Protein AF-A0A957IAJ5-F1 (afdb_monomer)

pLDDT: mean 85.22, std 12.96, range [49.59, 98.38]

Secondary structure (DSSP, 8-state):
-HHHHHHHHHHHHHHHHHHT-----------EEEEE-TTS-EEEEESS---EEE-STTHHHHHHHHS-GGGEEEE-GGGS---

Mean predicted aligned error: 12.77 Å

Solvent-accessible surface area (backbone atoms only — not comparable to full-atom values): 5391 Å² total; per-residue (Å²): 111,70,69,62,54,50,53,53,51,54,51,53,53,53,53,54,61,66,68,69,72,82,78,76,90,68,74,71,74,68,58,67,42,76,43,73,48,98,86,71,46,80,44,7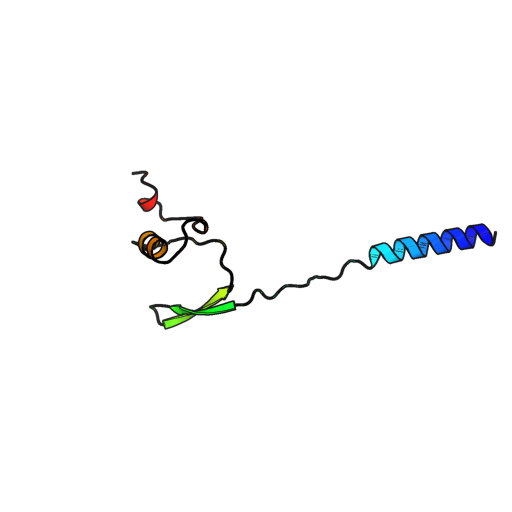8,40,61,65,74,79,76,69,41,67,32,69,63,93,61,34,48,61,57,42,61,76,77,52,66,69,89,29,57,77,46,65,47,68,85,76,69,74,78,125

Nearest PDB structures (foldseek):
  2etv-assembly1_A  TM=9.373E-01  e=7.779E-03  Thermotoga maritima MSB8

Foldseek 3Di:
DVVVVVVVVVVVVVVVVVVVPPDDPVPPPQDWDWDQDPVRDTDIDRPDQQADEQDDDCSVVVCVVPHDPNRYPYYDPVVVPPD

Sequence (83 aa):
MKQRSIIILLFVVLVLSVLSGCSTAGGRSAATVTVTDLLGREVAIPAAVERVVAIGPGALRLYVYAGNLDYVVGVEQMETGDV

Structure (mmCIF, N/CA/C/O backbone):
data_AF-A0A957IAJ5-F1
#
_entry.id   AF-A0A957IAJ5-F1
#
loop_
_atom_site.group_PDB
_atom_site.id
_atom_site.type_symbol
_atom_site.label_atom_id
_atom_site.label_alt_id
_atom_site.label_comp_id
_atom_site.label_asym_id
_atom_site.label_entity_id
_atom_site.label_seq_id
_atom_site.pdbx_PDB_ins_code
_atom_site.Cartn_x
_atom_site.Cartn_y
_atom_site.Cartn_z
_atom_site.occupancy
_atom_site.B_iso_or_equiv
_atom_site.auth_seq_id
_atom_site.auth_comp_id
_atom_site.auth_asym_id
_atom_site.auth_atom_id
_atom_site.pdbx_PDB_model_num
ATOM 1 N N . MET A 1 1 ? -15.562 -42.494 -49.905 1.00 55.44 1 MET A N 1
ATOM 2 C CA . MET A 1 1 ? -14.701 -42.640 -48.705 1.00 55.44 1 MET A CA 1
ATOM 3 C C . MET A 1 1 ? -13.679 -41.512 -48.571 1.00 55.44 1 MET A C 1
ATOM 5 O O . MET A 1 1 ? -13.673 -40.873 -47.533 1.00 55.44 1 MET A O 1
ATOM 9 N N . LYS A 1 2 ? -12.916 -41.181 -49.626 1.00 63.00 2 LYS A N 1
ATOM 10 C CA . LYS A 1 2 ? -11.878 -40.125 -49.613 1.00 63.00 2 LYS A CA 1
ATOM 11 C C . LYS A 1 2 ? -12.365 -38.740 -49.140 1.00 63.00 2 LYS A C 1
ATOM 13 O O . LYS A 1 2 ? -11.697 -38.106 -48.341 1.00 63.00 2 LYS A O 1
ATOM 18 N N . GLN A 1 3 ? -13.559 -38.305 -49.555 1.00 72.25 3 GLN A N 1
ATOM 19 C CA . GLN A 1 3 ? -14.097 -36.985 -49.181 1.00 72.25 3 GLN A CA 1
ATOM 20 C C . GLN A 1 3 ? -14.542 -36.879 -47.713 1.00 72.25 3 GLN A C 1
ATOM 22 O O . GLN A 1 3 ? -14.338 -35.850 -47.084 1.00 72.25 3 GLN A O 1
ATOM 27 N N . ARG A 1 4 ? -15.079 -37.962 -47.132 1.00 77.44 4 ARG A N 1
ATOM 28 C CA . ARG A 1 4 ? -15.450 -38.001 -45.707 1.00 77.44 4 ARG A CA 1
ATOM 29 C C . ARG A 1 4 ? -14.206 -38.010 -44.816 1.00 77.44 4 ARG A C 1
ATOM 31 O O . ARG A 1 4 ? -14.186 -37.334 -43.798 1.00 77.44 4 ARG A O 1
ATOM 38 N N . SER A 1 5 ? -13.147 -38.700 -45.245 1.00 77.62 5 SER A N 1
ATOM 39 C CA . SER A 1 5 ? -11.853 -38.705 -44.554 1.00 77.62 5 SER A CA 1
ATOM 40 C C . SER A 1 5 ? -11.165 -37.334 -44.566 1.00 77.62 5 SER A C 1
ATOM 42 O O . SER A 1 5 ? -10.574 -36.959 -43.562 1.00 77.62 5 SER A O 1
ATOM 44 N N . ILE A 1 6 ? -11.282 -36.560 -45.655 1.00 89.31 6 ILE A N 1
ATOM 45 C CA . ILE A 1 6 ? -10.728 -35.194 -45.743 1.00 89.31 6 ILE A CA 1
ATOM 46 C C . ILE A 1 6 ? -11.452 -34.237 -44.787 1.00 89.31 6 ILE A C 1
ATOM 48 O O . ILE A 1 6 ? -10.800 -33.459 -44.100 1.00 89.31 6 ILE A O 1
ATOM 52 N N . ILE A 1 7 ? -12.783 -34.323 -44.700 1.00 90.56 7 ILE A N 1
ATOM 53 C CA . ILE A 1 7 ? -13.582 -33.474 -43.799 1.00 90.56 7 ILE A CA 1
ATOM 54 C C . ILE A 1 7 ? -13.251 -33.774 -42.332 1.00 90.56 7 ILE A C 1
ATOM 56 O O . ILE A 1 7 ? -13.079 -32.851 -41.540 1.00 90.56 7 ILE A O 1
ATOM 60 N N . ILE A 1 8 ? -13.102 -35.054 -41.979 1.00 91.06 8 ILE A N 1
ATOM 61 C CA . ILE A 1 8 ? -12.716 -35.464 -40.622 1.00 91.06 8 ILE A CA 1
ATOM 62 C C . ILE A 1 8 ? -11.309 -34.953 -40.285 1.00 91.06 8 ILE A C 1
ATOM 64 O O . ILE A 1 8 ? -11.103 -34.413 -39.203 1.00 91.06 8 ILE A O 1
ATOM 68 N N . LEU A 1 9 ? -10.358 -35.050 -41.220 1.00 91.25 9 LEU A N 1
ATOM 69 C CA . LEU A 1 9 ? -8.999 -34.538 -41.027 1.00 91.25 9 LEU A CA 1
ATOM 70 C C . LEU A 1 9 ? -8.986 -33.014 -40.808 1.00 91.25 9 LEU A C 1
ATOM 72 O O . LEU A 1 9 ? -8.327 -32.535 -39.889 1.00 91.25 9 LEU A O 1
ATOM 76 N N . LEU A 1 10 ? -9.751 -32.261 -41.603 1.00 90.56 10 LEU A N 1
ATOM 77 C CA . LEU A 1 10 ? -9.887 -30.804 -41.471 1.00 90.56 10 LEU A CA 1
ATOM 78 C C . LEU A 1 10 ? -10.488 -30.396 -40.120 1.00 90.56 10 LEU A C 1
ATOM 80 O O . LEU A 1 10 ? -10.016 -29.449 -39.495 1.00 90.56 10 LEU A O 1
ATOM 84 N N . PHE A 1 11 ? -11.493 -31.135 -39.648 1.00 90.50 11 PHE A N 1
ATOM 85 C CA . PHE A 1 11 ? -12.125 -30.882 -38.355 1.00 90.50 11 PHE A CA 1
ATOM 86 C C . PHE A 1 11 ? -11.174 -31.166 -37.183 1.00 90.50 11 PHE A C 1
ATOM 88 O O . PHE A 1 11 ? -11.109 -30.390 -36.234 1.00 90.50 11 PHE A O 1
ATOM 95 N N . VAL A 1 12 ? -10.374 -32.234 -37.272 1.00 91.25 12 VAL A N 1
ATOM 96 C CA . VAL A 1 12 ? -9.365 -32.573 -36.255 1.00 91.25 12 VAL A CA 1
ATOM 97 C C . VAL A 1 12 ? -8.262 -31.511 -36.183 1.00 91.25 12 VAL A C 1
ATOM 99 O O . VAL A 1 12 ? -7.880 -31.108 -35.087 1.00 91.25 12 VAL A O 1
ATOM 102 N N . VAL A 1 13 ? -7.791 -31.003 -37.327 1.00 90.12 13 VAL A N 1
ATOM 103 C CA . VAL A 1 13 ? -6.793 -29.916 -37.379 1.00 90.12 13 VAL A CA 1
ATOM 104 C C . VAL A 1 13 ? -7.347 -28.615 -36.790 1.00 90.12 13 VAL A C 1
ATOM 106 O O . VAL A 1 13 ? -6.655 -27.950 -36.021 1.00 90.12 13 VAL A O 1
ATOM 109 N N . LEU A 1 14 ? -8.607 -28.279 -37.088 1.00 87.56 14 LEU A N 1
ATOM 110 C CA . LEU A 1 14 ? -9.282 -27.115 -36.510 1.00 87.56 14 LEU A CA 1
ATOM 111 C C . LEU A 1 14 ? -9.364 -27.226 -34.981 1.00 87.56 14 LEU A C 1
ATOM 113 O O . LEU A 1 14 ? -8.998 -26.287 -34.281 1.00 87.56 14 LEU A O 1
ATOM 117 N N . VAL A 1 15 ? -9.771 -28.381 -34.450 1.00 86.44 15 VAL A N 1
ATOM 118 C CA . VAL A 1 15 ? -9.854 -28.601 -32.998 1.00 86.44 15 VAL A CA 1
ATOM 119 C C . VAL A 1 15 ? -8.471 -28.511 -32.345 1.00 86.44 15 VAL A C 1
ATOM 121 O O . VAL A 1 15 ? -8.319 -27.807 -31.352 1.00 86.44 15 VAL A O 1
ATOM 124 N N . LEU A 1 16 ? -7.438 -29.124 -32.932 1.00 81.75 16 LEU A N 1
ATOM 125 C CA . LEU A 1 16 ? -6.061 -29.040 -32.424 1.00 81.75 16 LEU A CA 1
ATOM 126 C C . LEU A 1 16 ? -5.532 -27.596 -32.379 1.00 81.75 16 LEU A C 1
ATOM 128 O O . LEU A 1 16 ? -4.833 -2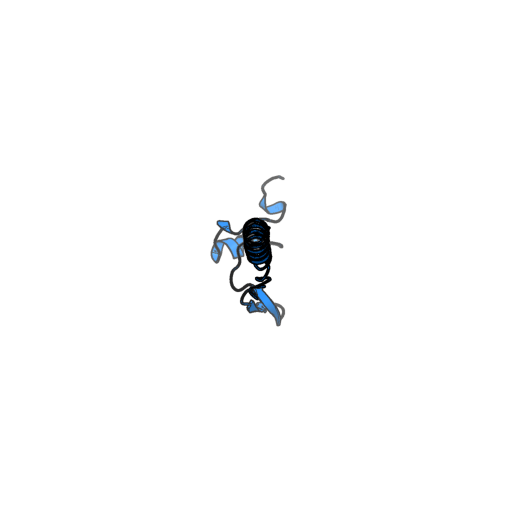7.237 -31.434 1.00 81.75 16 LEU A O 1
ATOM 132 N N . SER A 1 17 ? -5.910 -26.752 -33.344 1.00 77.06 17 SER A N 1
ATOM 133 C CA . SER A 1 17 ? -5.500 -25.341 -33.369 1.00 77.06 17 SER A CA 1
ATOM 134 C C . SER A 1 17 ? -6.108 -24.503 -32.236 1.00 77.06 17 SER A C 1
ATOM 136 O O . SER A 1 17 ? -5.459 -23.581 -31.745 1.00 77.06 17 SER A O 1
ATOM 138 N N . VAL A 1 18 ? -7.307 -24.857 -31.757 1.00 76.75 18 VAL A N 1
ATOM 139 C CA . VAL A 1 18 ? -7.972 -24.168 -30.635 1.00 76.75 18 VAL A CA 1
ATOM 140 C C . VAL A 1 18 ? -7.360 -24.570 -29.284 1.00 76.75 18 VAL A C 1
ATOM 142 O O . VAL A 1 18 ? -7.351 -23.769 -28.352 1.00 76.75 18 VAL A O 1
ATOM 145 N N . LEU A 1 19 ? -6.781 -25.774 -29.172 1.00 70.81 19 LEU A N 1
ATOM 146 C CA . LEU A 1 19 ? -6.123 -26.238 -27.941 1.00 70.81 19 LEU A CA 1
ATOM 147 C C . LEU A 1 19 ? -4.672 -25.741 -27.765 1.00 70.81 19 LEU A C 1
ATOM 149 O O . LEU A 1 19 ? -4.143 -25.823 -26.658 1.00 70.81 19 LEU A O 1
ATOM 153 N N . SER A 1 20 ? -4.030 -25.170 -28.791 1.00 68.69 20 SER A N 1
ATOM 154 C CA . SER A 1 20 ? -2.674 -24.589 -28.683 1.00 68.69 20 SER A CA 1
ATOM 155 C C . SER A 1 20 ? -2.627 -23.185 -28.052 1.00 68.69 20 SER A C 1
ATOM 157 O O . SER A 1 20 ? -1.559 -22.584 -27.978 1.00 68.69 20 SER A O 1
ATOM 159 N N . GLY A 1 21 ? -3.754 -22.657 -27.564 1.00 62.28 21 GLY A N 1
ATOM 160 C CA . GLY A 1 21 ? -3.867 -21.309 -26.991 1.00 62.28 21 GLY A CA 1
ATOM 161 C C . GLY A 1 21 ? -3.517 -21.160 -25.503 1.00 62.28 21 GLY A C 1
ATOM 162 O O . GLY A 1 21 ? -3.867 -20.141 -24.916 1.00 62.28 21 GLY A O 1
ATOM 163 N N . CYS A 1 22 ? -2.861 -22.132 -24.861 1.00 65.44 22 CYS A N 1
ATOM 164 C CA . CYS A 1 22 ? -2.521 -22.045 -23.436 1.00 65.44 22 CYS A CA 1
ATOM 165 C C . CYS A 1 22 ? -1.030 -21.753 -23.220 1.00 65.44 22 CYS A C 1
ATOM 167 O O . CYS A 1 22 ? -0.277 -22.601 -22.747 1.00 65.44 22 CYS A O 1
ATOM 169 N N . SER A 1 23 ? -0.588 -20.539 -23.548 1.00 65.00 23 SER A N 1
ATOM 170 C CA . SER A 1 23 ? 0.721 -20.057 -23.098 1.00 65.00 23 SER A CA 1
ATOM 171 C C . SER A 1 23 ? 0.779 -18.537 -22.986 1.00 65.00 23 SER A C 1
ATOM 173 O O . SER A 1 23 ? 1.371 -17.866 -23.823 1.00 65.00 23 SER A O 1
ATOM 175 N N . THR A 1 24 ? 0.248 -18.009 -21.887 1.00 54.53 24 THR A N 1
ATOM 176 C CA . THR A 1 24 ? 0.923 -16.932 -21.154 1.00 54.53 24 THR A CA 1
ATOM 177 C C . THR A 1 24 ? 0.670 -17.122 -19.660 1.00 54.53 24 THR A C 1
ATOM 179 O O . THR A 1 24 ? -0.079 -16.372 -19.041 1.00 54.53 24 THR A O 1
ATOM 182 N N . ALA A 1 25 ? 1.398 -18.052 -19.036 1.00 54.34 25 ALA A N 1
ATOM 183 C CA . ALA A 1 25 ? 1.897 -17.801 -17.683 1.00 54.34 25 ALA A CA 1
ATOM 184 C C . ALA A 1 25 ? 2.986 -16.711 -17.776 1.00 54.34 25 ALA A C 1
ATOM 186 O O . ALA A 1 25 ? 4.145 -16.910 -17.431 1.00 54.34 25 ALA A O 1
ATOM 187 N N . GLY A 1 26 ? 2.620 -15.557 -18.341 1.00 49.59 26 GLY A N 1
ATOM 188 C CA . GLY A 1 26 ? 3.415 -14.348 -18.308 1.00 49.59 26 GLY A CA 1
ATOM 189 C C . GLY A 1 26 ? 3.217 -13.770 -16.926 1.00 49.59 26 GLY A C 1
ATOM 190 O O . GLY A 1 26 ? 2.429 -12.841 -16.754 1.00 49.59 26 GLY A O 1
ATOM 191 N N . GLY A 1 27 ? 3.884 -14.367 -15.939 1.00 53.91 27 GLY A N 1
ATOM 192 C CA . GLY A 1 27 ? 4.130 -13.705 -14.674 1.00 53.91 27 GLY A CA 1
ATOM 193 C C . GLY A 1 27 ? 4.888 -12.433 -15.009 1.00 53.91 27 GLY A C 1
ATOM 194 O O . GLY A 1 27 ? 6.106 -12.456 -15.165 1.00 53.91 27 GLY A O 1
ATOM 195 N N . ARG A 1 28 ? 4.157 -11.332 -15.213 1.00 57.97 28 ARG A N 1
ATOM 196 C CA . ARG A 1 28 ? 4.736 -9.998 -15.177 1.00 57.97 28 ARG A CA 1
ATOM 197 C C . ARG A 1 28 ? 5.365 -9.926 -13.800 1.00 57.97 28 ARG A C 1
ATOM 199 O O . ARG A 1 28 ? 4.642 -9.831 -12.813 1.00 57.97 28 ARG A O 1
ATOM 206 N N . SER A 1 29 ? 6.684 -10.084 -13.731 1.00 60.19 29 SER A N 1
ATOM 207 C CA . SER A 1 29 ? 7.427 -9.723 -12.536 1.00 60.19 29 SER A CA 1
ATOM 208 C C . SER A 1 29 ? 7.077 -8.259 -12.319 1.00 60.19 29 SER A C 1
ATOM 210 O O . SER A 1 29 ? 7.449 -7.408 -13.129 1.00 60.19 29 SER A O 1
ATOM 212 N N . ALA A 1 30 ? 6.183 -8.000 -11.363 1.00 72.19 30 ALA A N 1
ATOM 213 C CA . ALA A 1 30 ? 5.773 -6.648 -11.053 1.00 72.19 30 ALA A CA 1
ATOM 214 C C . ALA A 1 30 ? 7.063 -5.914 -10.708 1.00 72.19 30 ALA A C 1
ATOM 216 O O . ALA A 1 30 ? 7.805 -6.379 -9.844 1.00 72.19 30 ALA A O 1
ATOM 217 N N . ALA A 1 31 ? 7.369 -4.845 -11.448 1.00 90.00 31 ALA A N 1
ATOM 218 C CA . ALA A 1 31 ? 8.564 -4.058 -11.190 1.00 90.00 31 ALA A CA 1
ATOM 219 C C . ALA A 1 31 ? 8.596 -3.723 -9.697 1.00 90.00 31 ALA A C 1
ATOM 221 O O . ALA A 1 31 ? 7.559 -3.374 -9.138 1.00 90.00 31 ALA A O 1
ATOM 222 N N . THR A 1 32 ? 9.744 -3.885 -9.050 1.00 95.25 32 THR A N 1
ATOM 223 C CA . THR A 1 32 ? 9.905 -3.619 -7.619 1.00 95.25 32 THR A CA 1
ATOM 224 C C . THR A 1 32 ? 10.753 -2.378 -7.401 1.00 95.25 32 THR A C 1
ATOM 226 O O . THR A 1 32 ? 11.677 -2.114 -8.169 1.00 95.25 32 THR A O 1
ATOM 229 N N . VAL A 1 33 ? 10.473 -1.656 -6.323 1.00 96.25 33 VAL A N 1
ATOM 230 C CA . VAL A 1 33 ? 11.310 -0.573 -5.801 1.00 96.25 33 VAL A CA 1
ATOM 231 C C . VAL A 1 33 ? 11.768 -0.971 -4.406 1.00 96.25 33 VAL A C 1
ATOM 233 O O . VAL A 1 33 ? 10.969 -1.465 -3.612 1.00 96.25 33 VAL A O 1
ATOM 236 N N . THR A 1 34 ? 13.048 -0.762 -4.111 1.00 97.50 34 THR A N 1
ATOM 237 C CA . THR A 1 34 ? 13.589 -0.936 -2.762 1.00 97.50 34 THR A CA 1
ATOM 238 C C . THR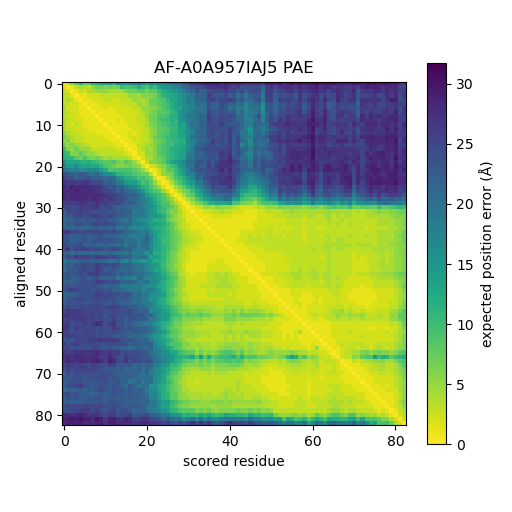 A 1 34 ? 13.590 0.404 -2.042 1.00 97.50 34 THR A C 1
ATOM 240 O O . THR A 1 34 ? 14.030 1.408 -2.601 1.00 97.50 34 THR A O 1
ATOM 243 N N . VAL A 1 35 ? 13.083 0.417 -0.812 1.00 96.12 35 VAL A N 1
ATOM 244 C CA . VAL A 1 35 ? 13.044 1.588 0.066 1.00 96.12 35 VAL A CA 1
ATOM 245 C C . VAL A 1 35 ? 13.768 1.247 1.362 1.00 96.12 35 VAL A C 1
ATOM 247 O O . VAL A 1 35 ? 13.484 0.216 1.971 1.00 96.12 35 VAL A O 1
ATOM 250 N N . THR A 1 36 ? 14.667 2.123 1.803 1.00 97.81 36 THR A N 1
ATOM 251 C CA . THR A 1 36 ? 15.244 2.065 3.148 1.00 97.81 36 THR A CA 1
ATOM 252 C C . THR A 1 36 ? 14.276 2.705 4.138 1.00 97.81 36 THR A C 1
ATOM 254 O O . THR A 1 36 ? 13.915 3.874 3.983 1.00 97.81 36 THR A O 1
ATOM 257 N N . ASP A 1 37 ? 13.836 1.966 5.152 1.00 95.19 37 ASP A N 1
ATOM 258 C CA . ASP A 1 37 ? 12.946 2.515 6.176 1.00 95.19 37 ASP A CA 1
ATOM 259 C C . ASP A 1 37 ? 13.696 3.211 7.327 1.00 95.19 37 ASP A C 1
ATOM 261 O O . ASP A 1 37 ? 14.925 3.264 7.374 1.00 95.19 37 ASP A O 1
ATOM 265 N N . LEU A 1 38 ? 12.944 3.739 8.297 1.00 92.56 38 LEU A N 1
ATOM 266 C CA . LEU A 1 38 ? 13.509 4.451 9.450 1.00 92.56 38 LEU A CA 1
ATOM 267 C C . LEU A 1 38 ? 14.335 3.560 10.394 1.00 92.56 38 LEU A C 1
ATOM 269 O O . LEU A 1 38 ? 15.074 4.085 11.223 1.00 92.56 38 LEU A O 1
ATOM 273 N N . LEU A 1 39 ? 14.217 2.234 10.288 1.00 96.75 39 LEU A N 1
ATOM 274 C CA . LEU A 1 39 ? 15.022 1.273 11.044 1.00 96.75 39 LEU A CA 1
ATOM 275 C C . LEU A 1 39 ? 16.264 0.819 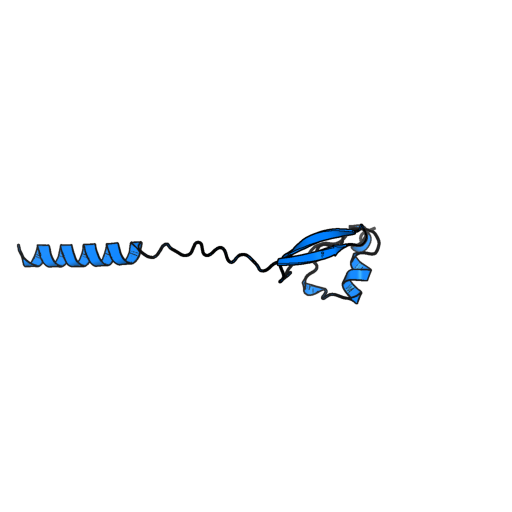10.257 1.00 96.75 39 LEU A C 1
ATOM 277 O O . LEU A 1 39 ? 17.001 -0.044 10.734 1.00 96.75 39 LEU A O 1
ATOM 281 N N . GLY A 1 40 ? 16.501 1.380 9.066 1.00 98.00 40 GLY A N 1
ATOM 282 C CA . GLY A 1 40 ? 17.621 1.027 8.196 1.00 98.00 40 GLY A CA 1
ATOM 283 C C . GLY A 1 40 ? 17.430 -0.290 7.443 1.00 98.00 40 GLY A C 1
ATOM 284 O O . GLY A 1 40 ? 18.408 -0.868 6.971 1.00 98.00 40 GLY A O 1
ATOM 285 N N . ARG A 1 41 ? 16.198 -0.806 7.351 1.00 98.38 41 ARG A N 1
ATOM 286 C CA . ARG A 1 41 ? 15.901 -2.033 6.599 1.00 98.38 41 ARG A CA 1
ATOM 287 C C . ARG A 1 41 ? 15.689 -1.699 5.128 1.00 98.38 41 ARG A C 1
ATOM 289 O O . ARG A 1 41 ? 14.960 -0.766 4.817 1.00 98.38 41 ARG A O 1
ATOM 296 N N . GLU A 1 42 ? 16.241 -2.520 4.242 1.00 98.31 42 GLU A N 1
ATOM 297 C CA . GLU A 1 42 ? 15.957 -2.482 2.805 1.00 98.31 42 GLU A CA 1
ATOM 298 C C . GLU A 1 42 ? 14.693 -3.298 2.507 1.00 98.31 42 GLU A C 1
ATOM 300 O O . GLU A 1 42 ? 14.690 -4.527 2.625 1.00 98.31 42 GLU A O 1
ATOM 305 N N . VAL A 1 43 ? 13.606 -2.624 2.136 1.00 97.25 43 VAL A N 1
ATOM 306 C CA . VAL A 1 43 ? 12.303 -3.251 1.883 1.00 97.25 43 VAL A CA 1
ATOM 307 C C . VAL A 1 43 ? 11.952 -3.127 0.404 1.00 97.25 43 VAL A C 1
ATOM 309 O O . VAL A 1 43 ? 11.753 -2.027 -0.103 1.00 97.25 43 VAL A O 1
ATOM 312 N N . ALA A 1 44 ? 11.852 -4.261 -0.292 1.00 96.50 44 ALA A N 1
ATOM 313 C CA . ALA A 1 44 ? 11.386 -4.310 -1.675 1.00 96.50 44 ALA A CA 1
ATOM 314 C C . ALA A 1 44 ? 9.852 -4.376 -1.727 1.00 96.50 44 ALA A C 1
ATOM 316 O O . ALA A 1 44 ? 9.243 -5.290 -1.169 1.00 96.50 44 ALA A O 1
ATOM 317 N N . ILE A 1 45 ? 9.235 -3.429 -2.429 1.00 95.06 45 ILE A N 1
ATOM 318 C CA . ILE A 1 45 ? 7.787 -3.361 -2.660 1.00 95.06 45 ILE A CA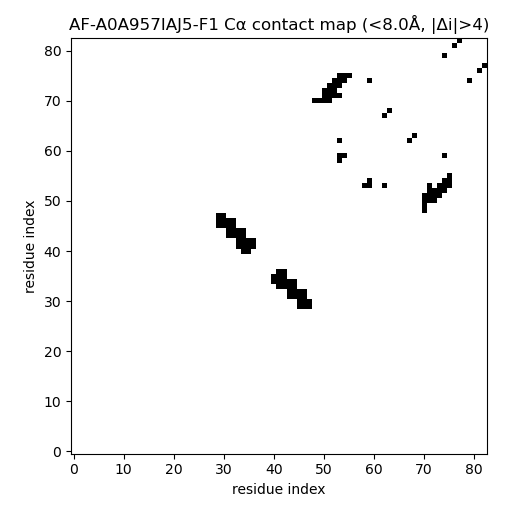 1
ATOM 319 C C . ILE A 1 45 ? 7.485 -3.307 -4.162 1.00 95.06 45 ILE A C 1
ATOM 321 O O . ILE A 1 45 ? 8.356 -2.921 -4.944 1.00 95.06 45 ILE A O 1
ATOM 325 N N . PRO A 1 46 ? 6.267 -3.661 -4.606 1.00 94.06 46 PRO A N 1
ATOM 326 C CA . PRO A 1 46 ? 5.840 -3.384 -5.973 1.00 94.06 46 PRO A CA 1
ATOM 327 C C . PRO A 1 46 ? 5.938 -1.885 -6.287 1.00 94.06 46 PRO A C 1
ATOM 329 O O . PRO A 1 46 ? 5.558 -1.045 -5.475 1.00 94.06 46 PRO A O 1
ATOM 332 N N . ALA A 1 47 ? 6.413 -1.549 -7.482 1.00 92.44 47 ALA A N 1
ATOM 333 C CA . ALA A 1 47 ? 6.533 -0.178 -7.973 1.00 92.44 47 ALA A CA 1
ATOM 334 C C . ALA A 1 47 ? 5.165 0.500 -8.131 1.00 92.44 47 ALA A C 1
ATOM 336 O O . ALA A 1 47 ? 5.059 1.716 -8.004 1.00 92.44 47 ALA A O 1
ATOM 337 N N . ALA A 1 48 ? 4.122 -0.288 -8.404 1.00 91.81 48 ALA A N 1
ATOM 338 C CA . ALA A 1 48 ? 2.737 0.157 -8.424 1.00 91.81 48 ALA A CA 1
ATOM 339 C C . ALA A 1 48 ? 2.011 -0.390 -7.187 1.00 91.81 48 ALA A C 1
ATOM 341 O O . ALA A 1 48 ? 1.875 -1.605 -7.030 1.00 91.81 48 ALA A O 1
ATOM 342 N N . VAL A 1 49 ? 1.553 0.510 -6.316 1.00 91.12 49 VAL A N 1
ATOM 343 C CA . VAL A 1 49 ? 0.798 0.184 -5.100 1.00 91.12 49 VAL A CA 1
ATOM 344 C C . VAL A 1 49 ? -0.661 0.573 -5.303 1.00 91.12 49 VAL A C 1
ATOM 346 O O . VAL A 1 49 ? -0.953 1.706 -5.664 1.00 91.12 49 VAL A O 1
ATOM 349 N N . GLU A 1 50 ? -1.568 -0.365 -5.042 1.00 92.50 50 GLU A N 1
ATOM 350 C CA . GLU A 1 50 ? -3.018 -0.161 -5.190 1.00 92.50 50 GLU A CA 1
ATOM 351 C C . GLU A 1 50 ? -3.765 -0.185 -3.851 1.00 92.50 50 GLU A C 1
ATOM 353 O O . GLU A 1 50 ? -4.936 0.174 -3.787 1.00 92.50 50 GLU A O 1
ATOM 358 N N . ARG A 1 51 ? -3.123 -0.663 -2.778 1.00 94.62 51 ARG A N 1
ATOM 359 C CA . ARG A 1 51 ? -3.753 -0.849 -1.466 1.00 94.62 51 ARG A CA 1
ATOM 360 C C . ARG A 1 51 ? -2.748 -0.636 -0.345 1.00 94.62 51 ARG A C 1
ATOM 362 O O . ARG A 1 51 ? -1.646 -1.183 -0.396 1.00 94.62 51 ARG A O 1
ATOM 369 N N . VAL A 1 52 ? -3.153 0.107 0.677 1.00 94.12 52 VAL A N 1
ATOM 370 C CA . VAL A 1 52 ? -2.348 0.452 1.851 1.00 94.12 52 VAL A CA 1
ATOM 371 C C . VAL A 1 52 ? -3.165 0.231 3.119 1.00 94.12 52 VAL A C 1
ATOM 373 O O . VAL A 1 52 ? -4.358 0.526 3.167 1.00 94.12 52 VAL A O 1
ATOM 376 N N . VAL A 1 53 ? -2.507 -0.277 4.160 1.00 95.56 53 VAL A N 1
ATOM 377 C CA . VAL A 1 53 ? -3.046 -0.331 5.522 1.00 95.56 53 VAL A CA 1
ATOM 378 C C . VAL A 1 53 ? -2.150 0.533 6.400 1.00 95.56 53 VAL A C 1
ATOM 380 O O . VAL A 1 53 ? -0.938 0.319 6.437 1.00 95.56 53 VAL A O 1
ATOM 383 N N . ALA A 1 54 ? -2.731 1.518 7.079 1.00 94.00 54 ALA A N 1
ATOM 384 C CA . ALA A 1 54 ? -1.989 2.421 7.951 1.00 94.00 54 ALA A CA 1
ATOM 385 C C . ALA A 1 54 ? -2.038 1.911 9.399 1.00 94.00 54 ALA A C 1
ATOM 387 O O . ALA A 1 54 ? -3.077 1.996 10.050 1.00 94.00 54 ALA A O 1
ATOM 388 N N . ILE A 1 55 ? -0.915 1.369 9.881 1.00 94.25 55 ILE A N 1
ATOM 389 C CA . ILE A 1 55 ? -0.800 0.696 11.186 1.00 94.25 55 ILE A CA 1
ATOM 390 C C . ILE A 1 55 ? 0.125 1.487 12.108 1.00 94.25 55 ILE A C 1
ATOM 392 O O . ILE A 1 55 ? 1.196 1.935 11.690 1.00 94.25 55 ILE A O 1
ATOM 396 N N . GLY A 1 56 ? -0.267 1.601 13.374 1.00 91.00 56 GLY A N 1
ATOM 397 C CA . GLY A 1 56 ? 0.479 2.312 14.402 1.00 91.00 56 GLY A CA 1
ATOM 398 C C . GLY A 1 56 ? 0.080 3.784 14.579 1.00 91.00 56 GLY A C 1
ATOM 399 O O . GLY A 1 56 ? -0.569 4.396 13.724 1.00 91.00 56 GLY A O 1
ATOM 400 N N . PRO A 1 57 ? 0.480 4.381 15.714 1.00 87.38 57 PRO A N 1
ATOM 401 C CA . PRO A 1 57 ? 0.028 5.704 16.120 1.00 87.38 57 PRO A CA 1
ATOM 402 C C . PRO A 1 57 ? 0.449 6.773 15.110 1.00 87.38 57 PRO A C 1
ATOM 404 O O . PRO A 1 57 ? 1.634 6.993 14.860 1.00 87.38 57 PRO A O 1
ATOM 407 N N . GLY A 1 58 ? -0.538 7.465 14.540 1.00 88.75 58 GLY A N 1
ATOM 408 C CA . GLY A 1 58 ? -0.308 8.552 13.590 1.00 88.75 58 GLY A CA 1
ATOM 409 C C . GLY A 1 58 ? 0.120 8.112 12.187 1.00 88.75 58 GLY A C 1
ATOM 410 O O . GLY A 1 58 ? 0.335 8.985 11.347 1.00 88.75 58 GLY A O 1
ATOM 411 N N . ALA A 1 59 ? 0.198 6.808 11.897 1.00 92.62 59 ALA A N 1
ATOM 412 C CA . ALA A 1 59 ? 0.541 6.316 10.563 1.00 92.62 59 ALA A CA 1
ATOM 413 C C . ALA A 1 59 ? -0.468 6.784 9.508 1.00 92.62 59 ALA A C 1
ATOM 415 O O . ALA A 1 59 ? -0.066 7.252 8.443 1.00 92.62 59 ALA A O 1
ATOM 416 N N . LEU A 1 60 ? -1.769 6.746 9.832 1.00 93.50 60 LEU A N 1
ATOM 417 C CA . LEU A 1 60 ? -2.816 7.243 8.939 1.00 93.50 60 LEU A CA 1
ATOM 418 C C . LEU A 1 60 ? -2.609 8.727 8.638 1.00 93.50 60 LEU A C 1
ATOM 420 O O . LEU A 1 60 ? -2.560 9.112 7.477 1.00 93.50 60 LEU A O 1
ATOM 424 N N . ARG A 1 61 ? -2.388 9.549 9.670 1.00 92.19 61 ARG A N 1
ATOM 425 C CA . ARG A 1 61 ? -2.124 10.988 9.522 1.00 92.19 61 ARG A CA 1
ATOM 426 C C . ARG A 1 61 ? -0.941 11.270 8.595 1.00 92.19 61 ARG A C 1
ATOM 428 O O . ARG A 1 61 ? -1.055 12.115 7.714 1.00 92.19 61 ARG A O 1
ATOM 435 N N . LEU A 1 62 ? 0.178 10.566 8.784 1.00 91.88 62 LEU A N 1
ATOM 436 C CA . LEU A 1 62 ? 1.358 10.713 7.926 1.00 91.88 62 LEU A CA 1
ATOM 437 C C . LEU A 1 62 ? 1.057 10.301 6.482 1.00 91.88 62 LEU A C 1
ATOM 439 O O . LEU A 1 62 ? 1.477 10.988 5.552 1.00 91.88 62 LEU A O 1
ATOM 443 N N . TYR A 1 63 ? 0.298 9.219 6.298 1.00 92.56 63 TYR A N 1
ATOM 444 C CA . TYR A 1 63 ? -0.124 8.775 4.977 1.00 92.56 63 TYR A CA 1
ATOM 445 C C . TYR A 1 63 ? -1.005 9.816 4.280 1.00 92.56 63 TYR A C 1
ATOM 447 O O . TYR A 1 63 ? -0.734 10.149 3.133 1.00 92.56 63 TYR A O 1
ATOM 455 N N . VAL A 1 64 ? -2.002 10.388 4.966 1.00 90.19 64 VAL A N 1
ATOM 456 C CA . VAL A 1 64 ? -2.903 11.401 4.382 1.00 90.19 64 VAL A CA 1
ATOM 457 C C . VAL A 1 64 ? -2.142 12.639 3.889 1.00 90.19 64 VAL A C 1
ATOM 459 O O . VAL A 1 64 ? -2.556 13.265 2.920 1.00 90.19 64 VAL A O 1
ATOM 462 N N . TYR A 1 65 ? -1.022 13.002 4.521 1.00 9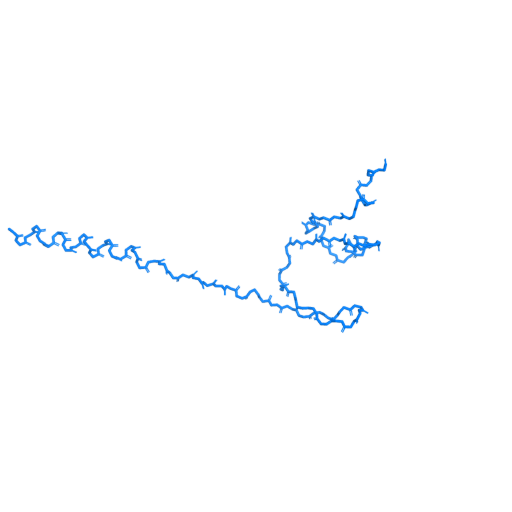1.12 65 TYR A N 1
ATOM 463 C CA . TYR A 1 65 ? -0.233 14.165 4.098 1.00 91.12 65 TYR A CA 1
ATOM 464 C C . TYR A 1 65 ? 0.533 13.952 2.792 1.00 91.12 65 TYR A C 1
ATOM 466 O O . TYR A 1 65 ? 0.743 14.908 2.049 1.00 91.12 65 TYR A O 1
ATOM 474 N N . ALA A 1 66 ? 0.987 12.728 2.534 1.00 84.56 66 ALA A N 1
ATOM 475 C CA . ALA A 1 66 ? 1.876 12.422 1.414 1.00 84.56 66 ALA A CA 1
ATOM 476 C C . ALA A 1 66 ? 1.207 11.590 0.307 1.00 84.56 66 ALA A C 1
ATOM 478 O O . ALA A 1 66 ? 1.695 11.567 -0.822 1.00 84.56 66 ALA A O 1
ATOM 479 N N . GLY A 1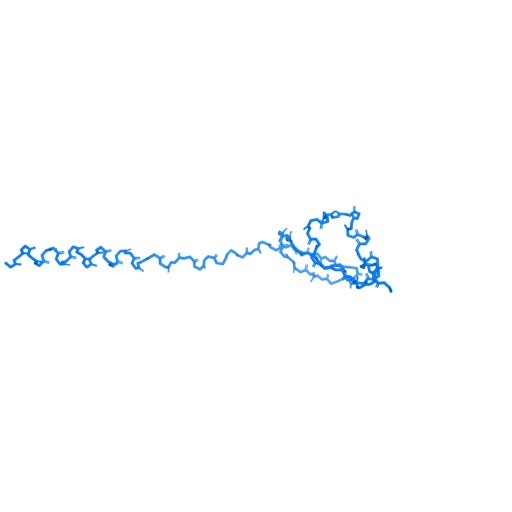 67 ? 0.135 10.873 0.637 1.00 81.62 67 GLY A N 1
ATOM 480 C CA . GLY A 1 67 ? -0.506 9.867 -0.201 1.00 81.62 67 GLY A CA 1
ATOM 481 C C . GLY A 1 67 ? -1.924 10.236 -0.629 1.00 81.62 67 GLY A C 1
ATOM 482 O O . GLY A 1 67 ? -2.467 11.278 -0.271 1.00 81.62 67 GLY A O 1
ATOM 483 N N . ASN A 1 68 ? -2.531 9.343 -1.411 1.00 85.19 68 ASN A N 1
ATOM 484 C CA . ASN A 1 68 ? -3.930 9.439 -1.815 1.00 85.19 68 ASN A CA 1
ATOM 485 C C . ASN A 1 68 ? -4.784 8.496 -0.952 1.00 85.19 68 ASN A C 1
ATOM 487 O O . ASN A 1 68 ? -4.510 7.298 -0.889 1.00 85.19 68 ASN A O 1
ATOM 491 N N . LEU A 1 69 ? -5.839 9.031 -0.332 1.00 88.50 69 LEU A N 1
ATOM 492 C CA . LEU A 1 69 ? -6.791 8.281 0.490 1.00 88.50 69 LEU A CA 1
ATOM 493 C C . LEU 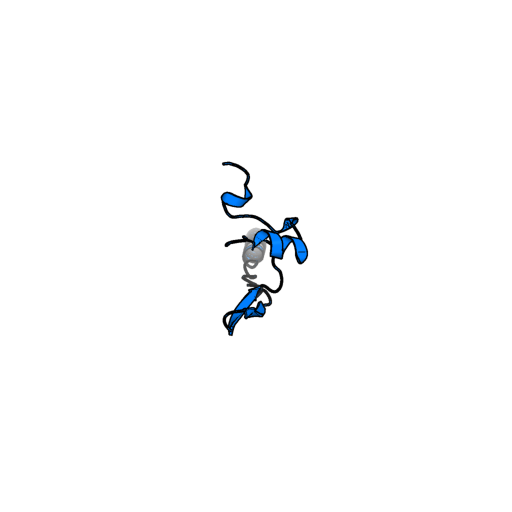A 1 69 ? -7.457 7.110 -0.244 1.00 88.50 69 LEU A C 1
ATOM 495 O O . LEU A 1 69 ? -7.790 6.125 0.409 1.00 88.50 69 LEU A O 1
ATOM 499 N N . ASP A 1 70 ? -7.586 7.170 -1.571 1.00 91.81 70 ASP A N 1
ATOM 500 C CA . ASP A 1 70 ? -8.231 6.121 -2.376 1.00 91.81 70 ASP A CA 1
ATOM 501 C C . ASP A 1 70 ? -7.553 4.745 -2.254 1.00 91.81 70 ASP A C 1
ATOM 503 O O . ASP A 1 70 ? -8.180 3.715 -2.496 1.00 91.81 70 ASP A O 1
ATOM 507 N N . TYR A 1 71 ? -6.272 4.706 -1.875 1.00 93.38 71 TYR A N 1
ATOM 508 C CA . TYR A 1 71 ? -5.542 3.452 -1.692 1.00 93.38 71 TYR A CA 1
ATOM 509 C C . TYR A 1 71 ? -5.694 2.866 -0.283 1.00 93.38 71 TYR A C 1
ATOM 511 O O . TYR A 1 71 ? -5.267 1.732 -0.054 1.00 93.38 71 TYR A O 1
ATOM 519 N N . VAL A 1 72 ? -6.244 3.603 0.688 1.00 94.56 72 VAL A N 1
ATOM 520 C CA . VAL A 1 72 ? -6.353 3.114 2.068 1.00 94.56 72 VAL A CA 1
ATOM 521 C C . VAL A 1 72 ? -7.487 2.102 2.163 1.00 94.56 72 VAL A C 1
ATOM 523 O O . VAL A 1 72 ? -8.654 2.430 1.983 1.00 94.56 72 VAL A O 1
ATOM 526 N N . VAL A 1 73 ? -7.137 0.862 2.498 1.00 96.50 73 VAL A N 1
ATOM 527 C CA . VAL A 1 73 ? -8.098 -0.241 2.669 1.00 96.50 73 VAL A CA 1
ATOM 528 C C . VAL A 1 73 ? -8.199 -0.726 4.115 1.00 96.50 73 VAL A C 1
ATOM 530 O O . VAL A 1 73 ? -8.946 -1.659 4.398 1.00 96.50 73 VAL A O 1
ATOM 533 N N . GLY A 1 74 ? -7.448 -0.116 5.035 1.00 94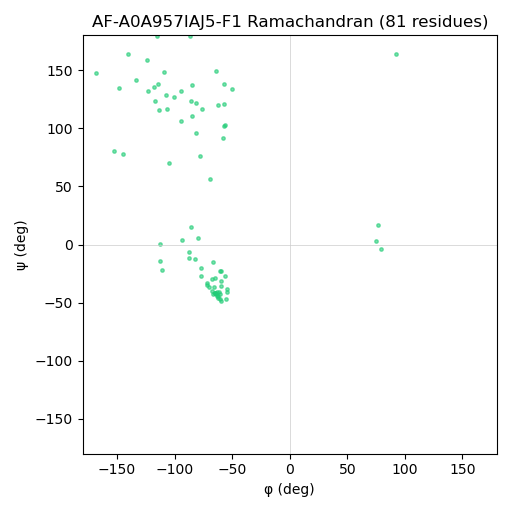.62 74 GLY A N 1
ATOM 534 C CA . GLY A 1 74 ? -7.502 -0.442 6.455 1.00 94.62 74 GLY A CA 1
ATOM 535 C C . GLY A 1 74 ? -6.774 0.575 7.329 1.00 94.62 74 GLY A C 1
ATOM 536 O O . GLY A 1 74 ? -5.764 1.158 6.923 1.00 94.62 74 GLY A O 1
ATOM 537 N N . VAL A 1 75 ? -7.300 0.763 8.537 1.00 94.56 75 VAL A N 1
ATOM 538 C CA . VAL A 1 75 ? -6.798 1.679 9.568 1.00 94.56 75 VAL A CA 1
ATOM 539 C C . VAL A 1 75 ? -6.910 1.010 10.939 1.00 94.56 75 VAL A C 1
ATOM 541 O O . VAL A 1 75 ? -7.626 0.021 11.094 1.00 94.56 75 VAL A O 1
ATOM 544 N N . GLU A 1 76 ? -6.207 1.543 11.933 1.00 92.56 76 GLU A N 1
ATOM 545 C CA . GLU A 1 76 ? -6.353 1.115 13.329 1.00 92.56 76 GLU A CA 1
ATOM 546 C C . GLU A 1 76 ? -7.758 1.422 13.871 1.00 92.56 76 GLU A C 1
ATOM 548 O O . GLU A 1 76 ? -8.355 2.436 13.513 1.00 92.56 76 GLU A O 1
ATOM 553 N N . GLN A 1 77 ? -8.263 0.604 14.805 1.00 91.31 77 GLN A N 1
ATOM 554 C CA . GLN A 1 77 ? -9.601 0.788 15.397 1.00 91.31 77 GLN A CA 1
ATOM 555 C C . GLN A 1 77 ? -9.790 2.190 15.991 1.00 91.31 77 GLN A C 1
ATOM 557 O O . GLN A 1 77 ? -10.852 2.786 15.850 1.00 91.31 77 GLN A O 1
ATOM 562 N N . MET A 1 78 ? -8.751 2.745 16.616 1.00 89.44 78 MET A N 1
ATOM 563 C CA . MET A 1 78 ? -8.795 4.091 17.195 1.00 89.44 78 MET A CA 1
ATOM 564 C C . MET A 1 78 ? -9.082 5.198 16.168 1.00 89.44 78 MET A C 1
ATOM 566 O O . MET A 1 78 ? -9.566 6.261 16.543 1.00 89.44 78 MET A O 1
ATOM 570 N N . GLU A 1 79 ? -8.802 4.956 14.885 1.00 90.50 79 GLU A N 1
ATOM 571 C CA . GLU A 1 79 ? -9.042 5.901 13.790 1.00 90.50 79 GLU A CA 1
ATOM 572 C C . GLU A 1 79 ? -10.467 5.774 13.212 1.00 90.50 79 GLU A C 1
ATOM 574 O O . GLU A 1 79 ? -10.863 6.587 12.381 1.00 90.50 79 GLU A O 1
ATOM 579 N N . THR A 1 80 ? -11.257 4.778 13.639 1.00 88.69 80 THR A N 1
ATOM 580 C CA . THR A 1 80 ? -12.639 4.570 13.153 1.00 88.69 80 THR A CA 1
ATOM 581 C C . THR A 1 80 ? -13.645 5.545 13.765 1.00 88.69 80 THR A C 1
ATOM 583 O O . THR A 1 80 ? -14.708 5.768 13.194 1.00 88.69 80 THR A O 1
ATOM 586 N N . GLY A 1 81 ? -13.311 6.154 14.907 1.00 81.06 81 GLY A N 1
ATOM 587 C CA . GLY A 1 81 ? -14.220 7.025 15.657 1.00 81.06 81 GLY A CA 1
ATOM 588 C C . GLY A 1 81 ? -15.255 6.280 16.510 1.00 81.06 81 GLY A C 1
ATOM 589 O O . GLY A 1 81 ? -15.966 6.932 17.272 1.00 81.06 81 GLY A O 1
ATOM 590 N N . ASP A 1 82 ? -15.302 4.947 16.435 1.00 72.44 82 ASP A N 1
ATOM 591 C CA . ASP A 1 82 ? -16.140 4.105 17.287 1.00 72.44 82 ASP A CA 1
ATOM 592 C C . ASP A 1 82 ? -15.436 3.887 18.640 1.00 72.44 82 ASP A C 1
ATOM 594 O O . ASP A 1 82 ? -14.550 3.031 18.766 1.00 72.44 82 ASP A O 1
ATOM 598 N N . VAL A 1 83 ? -15.805 4.705 19.634 1.00 60.31 83 VAL A N 1
ATOM 599 C CA . VAL A 1 83 ? -15.384 4.602 21.047 1.00 60.31 83 VAL A CA 1
ATOM 600 C C . VAL A 1 83 ? -16.501 4.090 21.944 1.00 60.31 83 VAL A C 1
ATOM 602 O O . VAL A 1 83 ? -17.666 4.502 21.743 1.00 60.31 83 VAL A O 1
#

Radius of gyration: 27.0 Å; Cα contacts (8 Å, |Δi|>4): 58; chains: 1; bounding box: 34×57×71 Å